Protein AF-A0AAE1MDN6-F1 (afdb_monomer_lite)

Organism: NCBI:txid499986

Secondary structure (DSSP, 8-state):
-HHHHHHHHHTTTSHHHHHHHHHTT--SSSS----SSS---HHHHHHHHHHHHHHHHEEE-TTS-EEETT-TTSS--PPPHHHHHTS--SSS--GGGGS-----TTS--SSSSSS-------

Radius of gyration: 22.17 Å; chains: 1; bounding box: 57×59×46 Å

pLDDT: mean 71.47, std 19.86, range [32.16, 91.81]

Sequence (122 aa):
MMKVGWNLVARRDELWAKVLRSKYSCGSDIIPTIDMTKPGSNLWRGVKRTWNNVQDGVEVMSNGTPRWKWSKSGNFTVRSAYEHSTQDETSVDPIWGKNMEIKDPRAVQILSLVGSTQSASY

Structure (mmCIF, N/CA/C/O backbone):
data_AF-A0AAE1MDN6-F1
#
_entry.id   AF-A0AAE1MDN6-F1
#
loop_
_atom_site.group_PDB
_atom_site.id
_atom_site.type_symbol
_atom_site.label_atom_id
_atom_site.label_alt_id
_atom_site.label_comp_id
_atom_site.label_asym_id
_atom_site.label_entity_id
_atom_site.label_seq_id
_atom_site.pdbx_PDB_ins_code
_atom_site.Cartn_x
_atom_site.Cartn_y
_atom_site.Cartn_z
_atom_site.occupancy
_atom_site.B_iso_or_equiv
_atom_site.auth_seq_id
_atom_site.auth_comp_id
_atom_site.auth_asym_id
_atom_site.auth_atom_id
_atom_site.pdbx_PDB_model_num
ATOM 1 N N . MET A 1 1 ? -2.373 11.468 -0.657 1.00 71.44 1 MET A N 1
ATOM 2 C CA . MET A 1 1 ? -2.056 10.488 0.412 1.00 71.44 1 MET A CA 1
ATOM 3 C C . MET A 1 1 ? -1.548 9.131 -0.105 1.00 71.44 1 MET A C 1
ATOM 5 O O . MET A 1 1 ? -1.310 8.246 0.710 1.00 71.44 1 MET A O 1
ATOM 9 N N . MET A 1 2 ? -1.263 8.972 -1.409 1.00 81.62 2 MET A N 1
ATOM 10 C CA . MET A 1 2 ? -0.780 7.697 -1.975 1.00 81.62 2 MET A CA 1
ATOM 11 C C . MET A 1 2 ? 0.536 7.201 -1.357 1.00 81.62 2 MET A C 1
ATOM 13 O O . MET A 1 2 ? 0.677 6.004 -1.154 1.00 81.62 2 MET A O 1
ATOM 17 N N . LYS A 1 3 ? 1.450 8.100 -0.952 1.00 85.69 3 LYS A N 1
ATOM 18 C CA . LYS A 1 3 ? 2.717 7.722 -0.291 1.00 85.69 3 LYS A CA 1
ATOM 19 C C . LYS A 1 3 ? 2.497 6.974 1.020 1.00 85.69 3 LYS A C 1
ATOM 21 O O . LYS A 1 3 ? 3.191 6.004 1.294 1.00 85.69 3 LYS A O 1
ATOM 26 N N . VAL A 1 4 ? 1.513 7.404 1.812 1.00 87.56 4 VAL A N 1
ATOM 27 C CA . VAL A 1 4 ? 1.158 6.739 3.073 1.00 87.56 4 VAL A CA 1
ATOM 28 C C . VAL A 1 4 ? 0.544 5.370 2.791 1.00 87.56 4 VAL A C 1
ATOM 30 O O . VAL A 1 4 ? 0.922 4.401 3.438 1.00 87.56 4 VAL A O 1
ATOM 33 N N . GLY A 1 5 ? -0.347 5.275 1.797 1.00 88.62 5 GLY A N 1
ATOM 34 C CA . GLY A 1 5 ? -0.926 3.997 1.374 1.00 88.62 5 GLY A CA 1
ATOM 35 C C . GLY A 1 5 ? 0.130 3.008 0.868 1.00 88.62 5 GLY A C 1
ATOM 36 O O . GLY A 1 5 ? 0.144 1.866 1.309 1.00 88.62 5 GLY A O 1
ATOM 37 N N . TRP A 1 6 ? 1.062 3.456 0.023 1.00 89.88 6 TRP A N 1
ATOM 38 C CA . TRP A 1 6 ? 2.192 2.645 -0.439 1.00 89.88 6 TRP A CA 1
ATOM 39 C C . TRP A 1 6 ? 3.092 2.198 0.715 1.00 89.88 6 TRP A C 1
ATOM 41 O O . TRP A 1 6 ? 3.401 1.017 0.838 1.00 89.88 6 TRP A O 1
ATOM 51 N N . ASN A 1 7 ? 3.479 3.119 1.601 1.00 89.38 7 ASN A N 1
ATOM 52 C CA . ASN A 1 7 ? 4.321 2.786 2.748 1.00 89.38 7 ASN A CA 1
ATOM 53 C C . ASN A 1 7 ? 3.635 1.798 3.698 1.00 89.38 7 ASN A C 1
ATOM 55 O O . ASN A 1 7 ? 4.320 1.001 4.328 1.00 89.38 7 ASN A O 1
ATOM 59 N N . LEU A 1 8 ? 2.299 1.794 3.768 1.00 88.62 8 LEU A N 1
ATOM 60 C CA . LEU A 1 8 ? 1.556 0.787 4.522 1.00 88.62 8 LEU A CA 1
ATOM 61 C C . LEU A 1 8 ? 1.820 -0.631 3.991 1.00 88.62 8 LEU A C 1
ATOM 63 O O . LEU A 1 8 ? 1.781 -1.571 4.777 1.00 88.62 8 LEU A O 1
ATOM 67 N N . VAL A 1 9 ? 2.079 -0.785 2.687 1.00 89.81 9 VAL A N 1
ATOM 68 C CA . VAL A 1 9 ? 2.420 -2.048 2.007 1.00 89.81 9 VAL A CA 1
ATOM 69 C C . VAL A 1 9 ? 3.922 -2.327 2.101 1.00 89.81 9 VAL A C 1
ATOM 71 O O . VAL A 1 9 ? 4.325 -3.371 2.603 1.00 89.81 9 VAL A O 1
ATOM 74 N N . ALA A 1 10 ? 4.749 -1.372 1.668 1.00 88.44 10 ALA A N 1
ATOM 75 C CA . ALA A 1 10 ? 6.197 -1.531 1.541 1.00 88.44 10 ALA A CA 1
ATOM 76 C C . ALA A 1 10 ? 6.936 -1.598 2.887 1.00 88.44 10 ALA A C 1
ATOM 78 O O . ALA A 1 10 ? 7.960 -2.264 2.997 1.00 88.44 10 ALA A O 1
ATOM 79 N N . ARG A 1 11 ? 6.425 -0.916 3.918 1.00 88.94 11 ARG A N 1
ATOM 80 C CA . ARG A 1 11 ? 7.035 -0.814 5.254 1.00 88.94 11 ARG A CA 1
ATOM 81 C C . ARG A 1 11 ? 6.133 -1.424 6.324 1.00 88.94 11 ARG A C 1
ATOM 83 O O . ARG A 1 11 ? 5.951 -0.852 7.395 1.00 88.94 11 ARG A O 1
ATOM 90 N N . ARG A 1 12 ? 5.551 -2.595 6.040 1.00 87.38 12 ARG A N 1
ATOM 91 C CA . ARG A 1 12 ? 4.616 -3.283 6.954 1.00 87.38 12 ARG A CA 1
ATOM 92 C C . ARG A 1 12 ? 5.192 -3.550 8.346 1.00 87.38 12 ARG A C 1
ATOM 94 O O . ARG A 1 12 ? 4.428 -3.664 9.299 1.00 87.38 12 ARG A O 1
ATOM 101 N N . ASP A 1 13 ? 6.515 -3.663 8.447 1.00 88.31 13 ASP A N 1
ATOM 102 C CA . ASP A 1 13 ? 7.208 -4.017 9.680 1.00 88.31 13 ASP A CA 1
ATOM 103 C C . ASP A 1 13 ? 7.525 -2.830 10.587 1.00 88.31 13 ASP A C 1
ATOM 105 O O . ASP A 1 13 ? 7.826 -3.038 11.766 1.00 88.31 13 ASP A O 1
ATOM 109 N N . GLU A 1 14 ? 7.395 -1.603 10.077 1.00 91.00 14 GLU A N 1
ATOM 110 C CA . GLU A 1 14 ? 7.568 -0.395 10.874 1.00 91.00 14 GLU A CA 1
ATOM 111 C C . GLU A 1 14 ? 6.432 -0.253 11.899 1.00 91.00 14 GLU A C 1
ATOM 113 O O . GLU A 1 14 ? 5.267 -0.562 11.630 1.00 91.00 14 GLU A O 1
ATOM 118 N N . LEU A 1 15 ? 6.768 0.241 13.095 1.00 91.81 15 LEU A N 1
ATOM 119 C CA . LEU A 1 15 ? 5.842 0.316 14.229 1.00 91.81 15 LEU A CA 1
ATOM 120 C C . LEU A 1 15 ? 4.548 1.061 13.877 1.00 91.81 15 LEU A C 1
ATOM 122 O O . LEU A 1 15 ? 3.456 0.579 14.165 1.00 91.81 15 LEU A O 1
ATOM 126 N N . TRP A 1 16 ? 4.649 2.212 13.212 1.00 90.31 16 TRP A N 1
ATOM 127 C CA . TRP A 1 16 ? 3.477 3.002 12.830 1.00 90.31 16 TRP A CA 1
ATOM 128 C C . TRP A 1 16 ? 2.571 2.254 11.836 1.00 90.31 16 TRP A C 1
ATOM 130 O O . TRP A 1 16 ? 1.347 2.380 11.915 1.00 90.31 16 TRP A O 1
ATOM 140 N N . ALA A 1 17 ? 3.144 1.447 10.936 1.00 89.56 17 ALA A N 1
ATOM 141 C CA . ALA A 1 17 ? 2.392 0.654 9.970 1.00 89.56 17 ALA A CA 1
ATOM 142 C C . ALA A 1 17 ? 1.679 -0.512 10.665 1.00 89.56 17 ALA A C 1
ATOM 144 O O . ALA A 1 17 ? 0.492 -0.727 10.420 1.00 89.56 17 ALA A O 1
ATOM 145 N N . LYS A 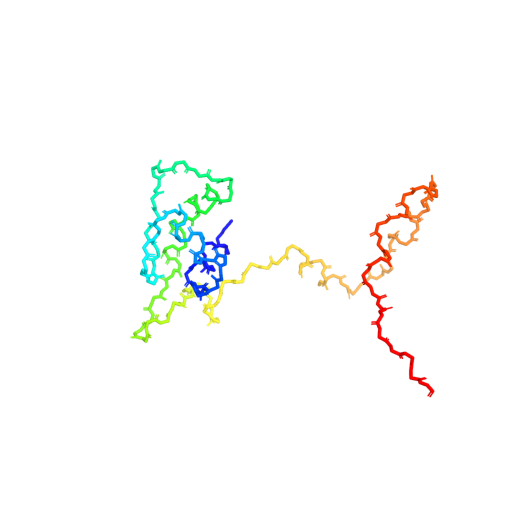1 18 ? 2.354 -1.199 11.597 1.00 90.88 18 LYS A N 1
ATOM 146 C CA . LYS A 1 18 ? 1.756 -2.233 12.464 1.00 90.88 18 LYS A CA 1
ATOM 147 C C . LYS A 1 18 ? 0.607 -1.678 13.303 1.00 90.88 18 LYS A C 1
ATOM 149 O O . LYS A 1 18 ? -0.474 -2.263 13.327 1.00 90.88 18 LYS A O 1
ATOM 154 N N . VAL A 1 19 ? 0.808 -0.519 13.932 1.00 91.00 19 VAL A N 1
ATOM 155 C CA . VAL A 1 19 ? -0.221 0.161 14.734 1.00 91.00 19 VAL A CA 1
ATOM 156 C C . VAL A 1 19 ? -1.420 0.549 13.871 1.00 91.00 19 VAL A C 1
ATOM 158 O O . VAL A 1 19 ? -2.555 0.288 14.262 1.00 91.00 19 VAL A O 1
ATOM 161 N N . LEU A 1 20 ? -1.203 1.122 12.683 1.00 89.12 20 LEU A N 1
ATOM 162 C CA . LEU A 1 20 ? -2.297 1.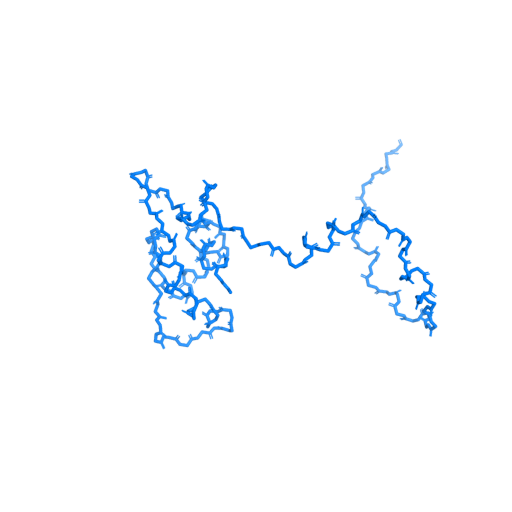460 11.766 1.00 89.12 20 LEU A CA 1
ATOM 163 C C . LEU A 1 20 ? -3.047 0.222 11.270 1.00 89.12 20 LEU A C 1
ATOM 165 O O . LEU A 1 20 ? -4.277 0.236 11.244 1.00 89.12 20 LEU A O 1
ATOM 169 N N . ARG A 1 21 ? -2.324 -0.841 10.902 1.00 88.75 21 ARG A N 1
ATOM 170 C CA . ARG A 1 21 ? -2.917 -2.105 10.451 1.00 88.75 21 ARG A CA 1
ATOM 171 C C . ARG A 1 21 ? -3.750 -2.759 11.552 1.00 88.75 21 ARG A C 1
ATOM 173 O O . ARG A 1 21 ? -4.852 -3.213 11.272 1.00 88.75 21 ARG A O 1
ATOM 180 N N . SER A 1 22 ? -3.270 -2.737 12.795 1.00 89.38 22 SER A N 1
ATOM 181 C CA . SER A 1 22 ? -4.016 -3.232 13.956 1.00 89.38 22 SER A CA 1
ATOM 182 C C . SER A 1 22 ? -5.262 -2.382 14.231 1.00 89.38 22 SER A C 1
ATOM 184 O O . SER A 1 22 ? -6.374 -2.903 14.296 1.00 89.38 22 SER A O 1
ATOM 186 N N . LYS A 1 23 ? -5.104 -1.052 14.279 1.00 89.31 23 LYS A N 1
ATOM 187 C CA . LYS A 1 23 ? -6.188 -0.105 14.580 1.00 89.31 23 LYS A CA 1
ATOM 188 C C . LYS A 1 23 ? -7.368 -0.202 13.612 1.00 89.31 23 LYS A C 1
ATOM 190 O O . LYS A 1 23 ? -8.509 -0.050 14.035 1.00 89.31 23 LYS A O 1
ATOM 195 N N . TYR A 1 24 ? -7.094 -0.391 12.325 1.00 88.25 24 TYR A N 1
ATOM 196 C CA . TYR A 1 24 ? -8.123 -0.444 11.284 1.00 88.25 24 TYR A CA 1
ATOM 197 C C . TYR A 1 24 ? -8.398 -1.864 10.772 1.00 88.25 24 TYR A C 1
ATOM 199 O O . TYR A 1 24 ? -9.112 -2.020 9.785 1.00 88.25 24 TYR A O 1
ATOM 207 N N . SER A 1 25 ? -7.872 -2.887 11.456 1.00 83.69 25 SER A N 1
ATOM 208 C CA . SER A 1 25 ? -8.080 -4.305 11.136 1.00 83.69 25 SER A CA 1
ATOM 209 C C . SER A 1 25 ? -7.724 -4.665 9.685 1.00 83.69 25 SER A C 1
ATOM 211 O O . SER A 1 25 ? -8.465 -5.364 9.005 1.00 83.69 25 SER A O 1
ATOM 213 N N . CYS A 1 26 ? -6.571 -4.194 9.212 1.00 81.19 26 CYS A N 1
ATOM 214 C CA . CYS A 1 26 ? -6.131 -4.299 7.817 1.00 81.19 26 CYS A CA 1
ATOM 215 C C . CYS A 1 26 ? -5.594 -5.682 7.391 1.00 81.19 26 CYS A C 1
ATOM 217 O O . CYS A 1 26 ? -5.057 -5.806 6.290 1.00 81.19 26 CYS A O 1
ATOM 219 N N . GLY A 1 27 ? -5.693 -6.699 8.250 1.00 82.00 27 GLY A N 1
ATOM 220 C CA . GLY A 1 27 ? -5.111 -8.025 8.021 1.00 82.00 27 GLY A CA 1
ATOM 221 C C . GLY A 1 27 ? -3.578 -8.068 8.120 1.00 82.00 27 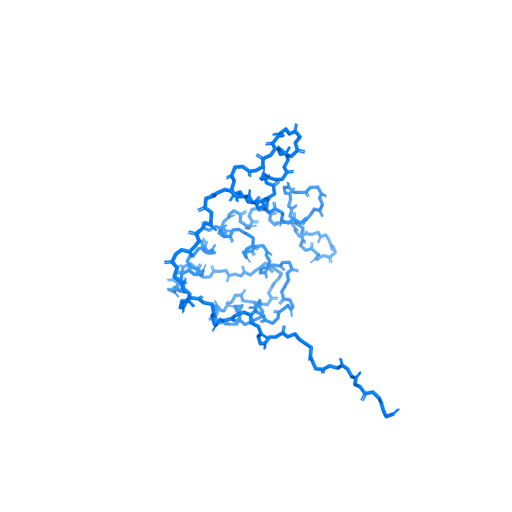GLY A C 1
ATOM 222 O O . GLY A 1 27 ? -2.899 -7.044 8.257 1.00 82.00 27 GLY A O 1
ATOM 223 N N . SER A 1 28 ? -3.029 -9.284 8.073 1.00 79.44 28 SER A N 1
ATOM 224 C CA . SER A 1 28 ? -1.581 -9.564 8.084 1.00 79.44 28 SER A CA 1
ATOM 225 C C . SER A 1 28 ? -0.980 -9.743 6.687 1.00 79.44 28 SER A C 1
ATOM 227 O O . SER A 1 28 ? 0.224 -9.970 6.557 1.00 79.44 28 SER A O 1
ATOM 229 N N . ASP A 1 29 ? -1.798 -9.621 5.646 1.00 84.44 29 ASP A N 1
ATOM 230 C CA . ASP A 1 29 ? -1.389 -9.853 4.267 1.00 84.44 29 ASP A CA 1
ATOM 231 C C . ASP A 1 29 ? -0.412 -8.780 3.753 1.00 84.44 29 ASP A C 1
ATOM 233 O O . ASP A 1 29 ? -0.241 -7.692 4.330 1.00 84.44 29 ASP A O 1
ATOM 237 N N . ILE A 1 30 ? 0.273 -9.103 2.649 1.00 82.31 30 ILE A N 1
ATOM 238 C CA . ILE A 1 30 ? 1.178 -8.169 1.960 1.00 82.31 30 ILE A CA 1
ATOM 239 C C . ILE A 1 30 ? 0.385 -6.928 1.538 1.00 82.31 30 ILE A C 1
ATOM 241 O O . ILE A 1 30 ? 0.755 -5.808 1.899 1.00 82.31 30 ILE A O 1
ATOM 245 N N . ILE A 1 31 ? -0.744 -7.144 0.857 1.00 85.25 31 ILE A N 1
ATOM 246 C CA . ILE A 1 31 ? -1.708 -6.104 0.499 1.00 85.25 31 ILE A CA 1
ATOM 247 C C . ILE A 1 31 ? -2.783 -6.054 1.596 1.00 85.25 31 ILE A C 1
ATOM 249 O O . ILE A 1 31 ? -3.529 -7.017 1.748 1.00 85.25 31 ILE A O 1
ATOM 253 N N . PRO A 1 32 ? -2.880 -4.959 2.367 1.00 84.38 32 PRO A N 1
ATOM 254 C CA . PRO A 1 32 ? -3.862 -4.850 3.431 1.00 84.38 32 PRO A CA 1
ATOM 255 C C . PRO A 1 32 ? -5.284 -4.732 2.878 1.00 84.38 32 PRO A C 1
ATOM 257 O O . PRO A 1 32 ? -5.534 -4.026 1.899 1.00 84.38 32 PRO A O 1
ATOM 260 N N . THR A 1 33 ? -6.236 -5.357 3.564 1.00 86.25 33 THR A N 1
ATOM 261 C CA . THR A 1 33 ? -7.659 -5.223 3.239 1.00 86.25 33 THR A CA 1
ATOM 262 C C . THR A 1 33 ? -8.213 -3.998 3.957 1.00 86.25 33 THR A C 1
ATOM 264 O O . THR A 1 33 ? -8.406 -4.011 5.171 1.00 86.25 33 THR A O 1
ATOM 267 N N . ILE A 1 34 ? -8.428 -2.903 3.224 1.00 86.12 34 ILE A N 1
ATOM 268 C CA . ILE A 1 34 ? -8.973 -1.669 3.798 1.00 86.12 34 ILE A CA 1
ATOM 269 C C . ILE A 1 34 ? -10.498 -1.723 3.808 1.00 86.12 34 ILE A C 1
ATOM 271 O O . ILE A 1 34 ? -11.145 -1.724 2.763 1.00 86.12 34 ILE A O 1
ATOM 275 N N . ASP A 1 35 ? -11.068 -1.680 5.010 1.00 85.62 35 ASP A N 1
ATOM 276 C CA . ASP A 1 35 ? -12.502 -1.514 5.201 1.00 85.62 35 ASP A CA 1
ATOM 277 C C . ASP A 1 35 ? -12.927 -0.074 4.868 1.00 85.62 35 ASP A C 1
ATOM 279 O O . ASP A 1 35 ? -12.594 0.894 5.565 1.00 85.62 35 ASP A O 1
ATOM 283 N N . MET A 1 36 ? -13.676 0.070 3.774 1.00 83.38 36 MET A N 1
ATOM 284 C CA . MET A 1 36 ? -14.171 1.364 3.315 1.00 83.38 36 MET A CA 1
ATOM 285 C C . MET A 1 36 ? -15.341 1.889 4.154 1.00 83.38 36 MET A C 1
ATOM 287 O O . MET A 1 36 ? -15.533 3.110 4.224 1.00 83.38 36 MET A O 1
ATOM 291 N N . THR A 1 37 ? -16.073 0.994 4.824 1.00 82.50 37 THR A N 1
ATOM 292 C CA . THR A 1 37 ? -17.311 1.295 5.554 1.00 82.50 37 THR A CA 1
ATOM 293 C C . THR A 1 37 ? -17.040 1.953 6.903 1.00 82.50 37 THR A C 1
ATOM 295 O O . THR A 1 37 ? -17.760 2.868 7.306 1.00 82.50 37 THR A O 1
ATOM 298 N N . LYS A 1 38 ? -15.950 1.568 7.579 1.00 82.88 38 LYS A N 1
ATOM 299 C CA . LYS A 1 38 ? -15.621 2.102 8.902 1.00 82.88 38 LYS A CA 1
ATOM 300 C C . LYS A 1 38 ? -15.218 3.581 8.847 1.00 82.88 38 LYS A C 1
ATOM 302 O O . LYS A 1 38 ? -14.391 3.976 8.006 1.00 82.88 38 LYS A O 1
ATOM 307 N N . PRO A 1 39 ? -15.747 4.426 9.751 1.00 81.44 39 PRO A N 1
ATOM 308 C CA . PRO A 1 39 ? -15.250 5.783 9.926 1.00 81.44 39 PRO A CA 1
ATOM 309 C C . PRO A 1 39 ? -13.798 5.747 10.424 1.00 81.44 39 PRO A C 1
ATOM 311 O O . PRO A 1 39 ? -13.350 4.787 11.045 1.00 81.44 39 PRO A O 1
ATOM 314 N N . GLY A 1 40 ? -13.030 6.792 10.129 1.00 86.31 40 GLY A N 1
ATOM 315 C CA . GLY A 1 40 ? -11.620 6.846 10.506 1.00 86.31 40 GLY A CA 1
ATOM 316 C C . GLY A 1 40 ? -11.094 8.267 10.586 1.00 86.31 40 GLY A C 1
ATOM 317 O O . GLY A 1 40 ? -11.786 9.222 10.232 1.00 86.31 40 GLY A O 1
ATOM 318 N N . SER A 1 41 ? -9.850 8.402 11.045 1.00 87.94 41 SER A N 1
ATOM 319 C CA . SER A 1 41 ? -9.188 9.703 11.159 1.00 87.94 41 SER A CA 1
ATOM 320 C C . SER A 1 41 ? -9.071 10.413 9.805 1.00 87.94 41 SER A C 1
ATOM 322 O O . SER A 1 41 ? -9.173 9.792 8.745 1.00 87.94 41 SER A O 1
ATOM 324 N N . ASN A 1 42 ? -8.786 11.719 9.816 1.00 88.88 42 ASN A N 1
ATOM 325 C CA . ASN A 1 42 ? -8.553 12.489 8.587 1.00 88.88 42 ASN A CA 1
ATOM 326 C C . ASN A 1 42 ? -7.475 11.859 7.691 1.00 88.88 42 ASN A C 1
ATOM 328 O O . ASN A 1 42 ? -7.650 11.789 6.474 1.00 88.88 42 ASN A O 1
ATOM 332 N N . LEU A 1 43 ? -6.415 11.321 8.304 1.00 87.44 43 LEU A N 1
ATOM 333 C CA . LEU A 1 43 ? -5.391 10.545 7.612 1.00 87.44 43 LEU A CA 1
ATOM 334 C C . LEU A 1 43 ? -5.987 9.304 6.935 1.00 87.44 43 LEU A C 1
ATOM 336 O O . LEU A 1 43 ? -5.791 9.117 5.737 1.00 87.44 43 LEU A O 1
ATOM 340 N N . TRP A 1 44 ? -6.747 8.489 7.676 1.00 89.12 44 TRP A N 1
ATOM 341 C CA . TRP A 1 44 ? -7.343 7.257 7.152 1.00 89.12 44 TRP A CA 1
ATOM 342 C C . TRP A 1 44 ? -8.339 7.535 6.029 1.00 89.12 44 TRP A C 1
ATOM 344 O O . TRP A 1 44 ? -8.306 6.882 4.994 1.00 89.12 44 TRP A O 1
ATOM 354 N N . ARG A 1 45 ? -9.165 8.575 6.170 1.00 89.75 45 ARG A N 1
ATOM 355 C CA . ARG A 1 45 ? -10.061 9.043 5.107 1.00 89.75 45 ARG A CA 1
ATOM 356 C C . ARG A 1 45 ? -9.287 9.440 3.848 1.00 89.75 45 ARG A C 1
ATOM 358 O O . ARG A 1 45 ? -9.727 9.131 2.744 1.00 89.75 45 ARG A O 1
ATOM 365 N N . GLY A 1 46 ? -8.130 10.082 4.007 1.00 89.94 46 GLY A N 1
ATOM 366 C CA . GLY A 1 46 ? -7.218 10.374 2.904 1.00 89.94 46 GLY A CA 1
ATOM 367 C C . GLY A 1 46 ? -6.649 9.112 2.250 1.00 89.94 46 GLY A C 1
ATOM 368 O O . GLY A 1 46 ? -6.626 9.033 1.025 1.00 89.94 46 GLY A O 1
ATOM 369 N N . VAL A 1 47 ? -6.241 8.119 3.048 1.00 89.56 47 VAL A N 1
ATOM 370 C CA . VAL A 1 47 ? -5.764 6.816 2.554 1.00 89.56 47 VAL A CA 1
ATOM 371 C C . VAL A 1 47 ? -6.865 6.103 1.770 1.00 89.56 47 VAL A C 1
ATOM 373 O O . VAL A 1 47 ? -6.623 5.768 0.614 1.00 89.56 47 VAL A O 1
ATOM 376 N N . LYS A 1 48 ? -8.079 5.978 2.331 1.00 90.56 48 LYS A N 1
ATOM 377 C CA . LYS A 1 48 ? -9.254 5.362 1.684 1.00 90.56 48 LYS A CA 1
ATOM 378 C C . LYS A 1 48 ? -9.530 5.950 0.301 1.00 90.56 48 LYS A C 1
ATOM 380 O O . LYS A 1 48 ? -9.634 5.214 -0.670 1.00 90.56 48 LYS A O 1
ATOM 385 N N . ARG A 1 49 ? -9.564 7.282 0.186 1.00 90.38 49 ARG A N 1
ATOM 386 C CA . ARG A 1 49 ? -9.797 7.974 -1.098 1.00 90.38 49 ARG A CA 1
ATOM 387 C C . ARG A 1 49 ? -8.772 7.620 -2.173 1.00 90.38 49 ARG A C 1
ATOM 389 O O . ARG A 1 49 ? -9.103 7.620 -3.349 1.00 90.38 49 ARG A O 1
ATOM 396 N N . THR A 1 50 ? -7.530 7.355 -1.777 1.00 90.12 50 THR A N 1
ATOM 397 C CA . THR A 1 50 ? -6.443 7.027 -2.708 1.00 90.12 50 THR A CA 1
ATOM 398 C C . THR A 1 50 ? -6.159 5.531 -2.815 1.00 90.12 50 THR A C 1
ATOM 400 O O . THR A 1 50 ? -5.258 5.154 -3.557 1.00 90.12 50 THR A O 1
ATOM 403 N N . TRP A 1 51 ? -6.883 4.684 -2.076 1.00 90.75 51 TRP A N 1
ATOM 404 C CA . TRP A 1 51 ? -6.542 3.271 -1.923 1.00 90.75 51 TRP A CA 1
AT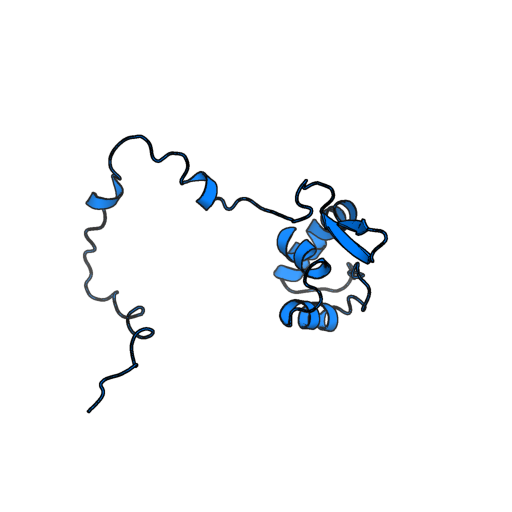OM 405 C C . TRP A 1 51 ? -6.668 2.492 -3.227 1.00 90.75 51 TRP A C 1
ATOM 407 O O . TRP A 1 51 ? -5.750 1.756 -3.562 1.00 90.75 51 TRP A O 1
ATOM 417 N N . ASN A 1 52 ? -7.717 2.746 -4.014 1.00 89.81 52 ASN A N 1
ATOM 418 C CA . ASN A 1 52 ? -7.899 2.117 -5.327 1.00 89.81 52 ASN A CA 1
ATOM 419 C C . ASN A 1 52 ? -6.682 2.355 -6.239 1.00 89.81 52 ASN A C 1
ATOM 421 O O . ASN A 1 52 ? -6.190 1.431 -6.876 1.00 89.81 52 ASN A O 1
ATOM 425 N N . ASN A 1 53 ? -6.128 3.573 -6.223 1.00 88.62 53 ASN A N 1
ATOM 426 C CA . ASN A 1 53 ? -4.931 3.908 -6.999 1.00 88.62 53 ASN A CA 1
ATOM 427 C C . ASN A 1 53 ? -3.667 3.241 -6.434 1.00 88.62 53 ASN A C 1
ATOM 429 O O . ASN A 1 53 ? -2.728 2.972 -7.174 1.00 88.62 53 ASN A O 1
ATOM 433 N N . VAL A 1 54 ? -3.612 3.012 -5.118 1.00 88.38 54 VAL A N 1
ATOM 434 C CA . VAL A 1 54 ? -2.503 2.287 -4.482 1.00 88.38 54 VAL A CA 1
ATOM 435 C C . VAL A 1 54 ? -2.566 0.807 -4.829 1.00 88.38 54 VAL A C 1
ATOM 437 O O . VAL A 1 54 ? -1.545 0.258 -5.215 1.00 88.38 54 VAL A O 1
ATOM 440 N N . GLN A 1 55 ? -3.737 0.176 -4.742 1.00 89.62 55 GLN A N 1
ATOM 441 C CA . GLN A 1 55 ? -3.913 -1.227 -5.115 1.00 89.62 55 GLN A CA 1
ATOM 442 C C . GLN A 1 55 ? -3.574 -1.463 -6.579 1.00 89.62 55 GLN A C 1
ATOM 444 O O . GLN A 1 55 ? -2.852 -2.406 -6.873 1.00 89.62 55 GLN A O 1
ATOM 449 N N . ASP A 1 56 ? -4.028 -0.580 -7.472 1.00 89.94 56 ASP A N 1
ATOM 450 C CA . ASP A 1 56 ? -3.676 -0.692 -8.882 1.00 89.94 56 ASP A CA 1
ATOM 451 C C . ASP A 1 56 ? -2.163 -0.534 -9.089 1.00 89.94 56 ASP A C 1
ATOM 453 O O . ASP A 1 56 ? -1.573 -1.268 -9.870 1.00 89.94 56 ASP A O 1
ATOM 457 N N . GLY A 1 57 ? -1.504 0.376 -8.366 1.00 87.94 57 GLY A N 1
ATOM 458 C CA . GLY A 1 57 ? -0.066 0.622 -8.492 1.00 87.94 57 GLY A CA 1
ATOM 459 C C . GLY A 1 57 ? 0.859 -0.414 -7.833 1.00 87.94 57 GLY A C 1
ATOM 460 O O . GLY A 1 57 ? 2.062 -0.400 -8.107 1.00 87.94 57 GLY A O 1
ATOM 461 N N . VAL A 1 58 ? 0.341 -1.288 -6.966 1.00 90.12 58 VAL A N 1
ATOM 462 C CA . VAL A 1 58 ? 1.125 -2.314 -6.261 1.00 90.12 58 VAL A CA 1
ATOM 463 C C . VAL A 1 58 ? 1.232 -3.568 -7.123 1.00 90.12 58 VAL A C 1
ATOM 465 O O . VAL A 1 58 ? 0.235 -4.178 -7.490 1.00 90.12 58 VAL A O 1
ATOM 468 N N . GLU A 1 59 ? 2.460 -4.000 -7.371 1.00 89.12 59 GLU A N 1
ATOM 469 C CA . GLU A 1 59 ? 2.783 -5.270 -8.009 1.00 89.12 59 GLU A CA 1
ATOM 470 C C . GLU A 1 59 ? 3.518 -6.154 -6.997 1.00 89.12 59 GLU A C 1
ATOM 472 O O . GLU A 1 59 ? 4.507 -5.733 -6.398 1.00 89.12 59 GLU A O 1
ATOM 477 N N . VAL A 1 60 ? 3.036 -7.375 -6.767 1.00 87.75 60 VAL A N 1
ATOM 478 C CA . VAL A 1 60 ? 3.724 -8.341 -5.899 1.00 87.75 60 VAL A CA 1
ATOM 479 C C . VAL A 1 60 ? 4.549 -9.256 -6.789 1.00 87.75 60 VAL A C 1
ATOM 481 O O . VAL A 1 60 ? 4.003 -9.997 -7.603 1.00 87.75 60 VAL A O 1
ATOM 484 N N . MET A 1 61 ? 5.871 -9.187 -6.651 1.00 86.12 61 MET A N 1
ATOM 485 C CA . MET A 1 61 ? 6.780 -10.050 -7.405 1.00 86.12 61 MET A CA 1
ATOM 486 C C . MET A 1 61 ? 6.700 -11.502 -6.907 1.00 86.12 61 MET A C 1
ATOM 488 O O . MET A 1 61 ? 6.236 -11.769 -5.799 1.00 86.12 61 MET A O 1
ATOM 492 N N . SER A 1 62 ? 7.220 -12.451 -7.690 1.00 85.12 62 SER A N 1
ATOM 493 C CA . SER A 1 62 ? 7.256 -13.882 -7.331 1.00 85.12 62 SER A CA 1
ATOM 494 C C . SER A 1 62 ? 7.970 -14.179 -6.004 1.00 85.12 62 SER A C 1
ATOM 496 O O . SER A 1 62 ? 7.672 -15.175 -5.354 1.00 85.12 62 SER A O 1
ATOM 498 N N . ASN A 1 63 ? 8.875 -13.299 -5.566 1.00 86.62 63 ASN A N 1
ATOM 499 C CA . ASN A 1 63 ? 9.566 -13.379 -4.277 1.00 86.62 63 ASN A CA 1
ATOM 500 C C . ASN A 1 63 ? 8.764 -12.788 -3.094 1.00 86.62 63 ASN A C 1
ATOM 502 O O . ASN A 1 63 ? 9.306 -12.650 -2.000 1.00 86.62 63 ASN A O 1
ATOM 506 N N . GLY A 1 64 ? 7.512 -12.371 -3.308 1.00 83.44 64 GLY A N 1
ATOM 507 C CA . GLY A 1 64 ? 6.655 -11.766 -2.286 1.00 83.44 64 GLY A CA 1
ATOM 508 C C . GLY A 1 64 ? 7.000 -10.315 -1.928 1.00 83.44 64 GLY A C 1
ATOM 509 O O . GLY A 1 64 ? 6.412 -9.759 -1.000 1.00 83.44 64 GLY A O 1
ATOM 510 N N . THR A 1 65 ? 7.932 -9.676 -2.640 1.00 86.50 65 THR A N 1
ATOM 511 C CA . THR A 1 65 ? 8.295 -8.274 -2.396 1.00 86.50 65 THR A CA 1
ATOM 512 C C . THR A 1 65 ? 7.333 -7.345 -3.142 1.00 86.50 65 THR A C 1
ATOM 514 O O . THR A 1 65 ? 7.189 -7.481 -4.362 1.00 86.50 65 THR A O 1
ATOM 517 N N . PRO A 1 66 ? 6.684 -6.385 -2.455 1.00 88.19 66 PRO A N 1
ATOM 518 C CA . PRO A 1 66 ? 5.852 -5.395 -3.121 1.00 88.19 66 PRO A CA 1
ATOM 519 C C . PRO A 1 66 ? 6.724 -4.392 -3.886 1.00 88.19 66 PRO A C 1
ATOM 521 O O . PRO A 1 66 ? 7.666 -3.817 -3.338 1.00 88.19 66 PRO A O 1
ATOM 524 N N . ARG A 1 67 ? 6.371 -4.137 -5.145 1.00 89.81 67 ARG A N 1
ATOM 525 C CA . ARG A 1 67 ? 6.991 -3.159 -6.040 1.00 89.81 67 ARG A CA 1
ATOM 526 C C . ARG A 1 67 ? 5.945 -2.162 -6.534 1.00 89.81 67 ARG A C 1
ATOM 528 O O . ARG A 1 67 ? 4.797 -2.517 -6.776 1.00 89.81 67 ARG A O 1
ATOM 535 N N . TRP A 1 68 ? 6.336 -0.902 -6.688 1.00 88.12 68 TRP A N 1
ATOM 536 C CA . TRP A 1 68 ? 5.486 0.098 -7.323 1.00 88.12 68 TRP A CA 1
ATOM 537 C C . TRP A 1 68 ? 5.607 0.026 -8.847 1.00 88.12 68 TRP A C 1
ATOM 539 O O . TRP A 1 68 ? 6.659 0.369 -9.394 1.00 88.12 68 TRP A O 1
ATOM 549 N N . LYS A 1 69 ? 4.531 -0.377 -9.533 1.00 86.56 69 LYS A N 1
ATOM 550 C CA . LYS A 1 69 ? 4.546 -0.692 -10.973 1.00 86.56 69 LYS A CA 1
ATOM 551 C C . LYS A 1 69 ? 4.880 0.508 -11.864 1.00 86.56 69 LYS A C 1
ATOM 553 O O . LYS A 1 69 ? 5.498 0.364 -12.911 1.00 86.56 69 LYS A O 1
ATOM 558 N N . TRP A 1 70 ? 4.507 1.719 -11.440 1.00 81.31 70 TRP A N 1
ATOM 559 C CA . TRP A 1 70 ? 4.727 2.946 -12.222 1.00 81.31 70 TRP A CA 1
ATOM 560 C C . TRP A 1 70 ? 6.104 3.580 -12.014 1.00 81.31 70 TRP A C 1
ATOM 562 O O . TRP A 1 70 ? 6.376 4.652 -12.551 1.00 81.31 70 TRP A O 1
ATOM 572 N N . SER A 1 71 ? 6.976 2.949 -11.225 1.00 82.44 71 SER A N 1
ATOM 573 C CA . SER A 1 71 ? 8.333 3.434 -10.994 1.00 82.44 71 SER A CA 1
ATOM 574 C C . SER A 1 71 ? 9.359 2.405 -11.438 1.00 82.44 71 SER A C 1
ATOM 576 O O . SER A 1 71 ? 9.334 1.252 -11.010 1.00 82.44 71 SER A O 1
ATOM 578 N N . LYS A 1 72 ? 10.342 2.845 -12.233 1.00 76.50 72 LYS A N 1
ATOM 579 C CA . LYS A 1 72 ? 11.468 1.995 -12.645 1.00 76.50 72 LYS A CA 1
ATOM 580 C C . LYS A 1 72 ? 12.253 1.475 -11.436 1.00 76.50 72 LYS A C 1
ATOM 582 O O . LYS A 1 72 ? 12.645 0.312 -11.429 1.00 76.50 72 LYS A O 1
ATOM 587 N N . SER A 1 73 ? 12.402 2.288 -10.385 1.00 76.25 73 SER A N 1
ATOM 588 C CA . SER A 1 73 ? 13.060 1.885 -9.132 1.00 76.25 73 SER A CA 1
ATOM 589 C C . SER A 1 73 ? 12.190 0.992 -8.247 1.00 76.25 73 SER A C 1
ATOM 591 O O . SER A 1 73 ? 12.677 0.450 -7.261 1.00 76.25 73 SER A O 1
ATOM 593 N N . GLY A 1 74 ? 10.901 0.843 -8.567 1.00 74.38 74 GLY A N 1
ATOM 594 C CA . GLY A 1 74 ? 9.961 0.086 -7.750 1.00 74.38 74 GLY A CA 1
ATOM 595 C C . GLY A 1 74 ? 9.540 0.778 -6.455 1.00 74.38 74 GLY A C 1
ATOM 596 O O . GLY A 1 74 ? 8.799 0.183 -5.677 1.00 74.38 74 GLY A O 1
ATOM 597 N N . ASN A 1 75 ? 9.972 2.021 -6.225 1.00 75.75 75 ASN A N 1
ATOM 598 C CA . ASN A 1 75 ? 9.596 2.805 -5.054 1.00 75.75 75 ASN A CA 1
ATOM 599 C C . ASN A 1 75 ? 8.642 3.952 -5.420 1.00 75.75 75 ASN A C 1
ATOM 601 O O . ASN A 1 75 ? 8.731 4.526 -6.509 1.00 75.75 75 ASN A O 1
ATOM 605 N N . PHE A 1 76 ? 7.762 4.322 -4.487 1.00 75.38 76 PHE A N 1
ATOM 606 C CA . PHE A 1 76 ? 6.865 5.465 -4.643 1.00 75.38 76 PHE A CA 1
ATOM 607 C C . PHE A 1 76 ? 7.568 6.771 -4.256 1.00 75.38 76 PHE A C 1
ATOM 609 O O . PHE A 1 76 ? 7.675 7.126 -3.078 1.00 75.38 76 PHE A O 1
ATOM 616 N N . THR A 1 77 ? 8.027 7.518 -5.254 1.00 68.00 77 THR A N 1
ATOM 617 C CA . THR A 1 77 ? 8.586 8.861 -5.072 1.00 68.00 77 THR A CA 1
ATOM 618 C C . THR A 1 77 ? 7.550 9.910 -5.457 1.00 68.00 77 THR A C 1
ATOM 620 O O . THR A 1 77 ? 7.211 10.055 -6.627 1.00 68.00 77 THR A O 1
ATOM 623 N N . VAL A 1 78 ? 7.058 10.662 -4.471 1.00 62.69 78 VAL A N 1
ATOM 624 C CA . VAL A 1 78 ? 6.424 11.964 -4.723 1.00 62.69 78 VAL A CA 1
ATOM 625 C C . VAL A 1 78 ? 7.545 12.974 -4.653 1.00 62.69 78 VAL A C 1
ATOM 627 O O . VAL A 1 78 ? 8.156 13.083 -3.586 1.00 62.69 78 VAL A O 1
ATOM 630 N N . ARG A 1 79 ? 7.815 13.667 -5.761 1.00 58.12 79 ARG A N 1
ATOM 631 C CA . ARG A 1 79 ? 8.720 14.808 -5.706 1.00 58.12 79 ARG A CA 1
ATOM 632 C C . ARG A 1 79 ? 8.109 15.856 -4.796 1.00 58.12 79 ARG A C 1
ATOM 634 O O . ARG A 1 79 ? 6.928 16.186 -4.926 1.00 58.12 79 ARG A O 1
ATOM 641 N N . SER A 1 80 ? 8.876 16.292 -3.812 1.00 52.97 80 SER A N 1
ATOM 642 C CA . SER A 1 80 ? 8.425 17.355 -2.924 1.00 52.97 80 SER A CA 1
ATOM 643 C C . SER A 1 80 ? 8.273 18.642 -3.735 1.00 52.97 80 SER A C 1
ATOM 645 O O . SER A 1 80 ? 9.073 18.889 -4.632 1.00 52.97 80 SER A O 1
ATOM 647 N N . ALA A 1 81 ? 7.303 19.500 -3.412 1.00 45.69 81 ALA A N 1
ATOM 648 C CA . ALA A 1 81 ? 7.239 20.832 -4.025 1.00 45.69 81 ALA A CA 1
ATOM 649 C C . ALA A 1 81 ? 8.550 21.618 -3.804 1.00 45.69 81 ALA A C 1
ATOM 651 O O . ALA A 1 81 ? 8.958 22.387 -4.666 1.00 45.69 81 ALA A O 1
ATOM 652 N N . TYR A 1 82 ? 9.251 21.335 -2.700 1.00 44.81 82 TYR A N 1
ATOM 653 C CA . TYR A 1 82 ? 10.568 21.891 -2.388 1.00 44.81 82 TYR A CA 1
ATOM 654 C C . TYR A 1 82 ? 11.695 21.390 -3.309 1.00 44.81 82 TYR A C 1
ATOM 656 O O . TYR A 1 82 ? 12.675 22.099 -3.491 1.00 44.81 82 TYR A O 1
ATOM 664 N N . GLU A 1 83 ? 11.570 20.210 -3.928 1.00 52.50 83 GLU A N 1
ATOM 665 C CA . GLU A 1 83 ? 12.565 19.713 -4.901 1.00 52.50 83 GLU A CA 1
ATOM 666 C C . GLU A 1 83 ? 12.464 20.438 -6.251 1.00 52.50 83 GLU A C 1
ATOM 668 O O . GLU A 1 83 ? 13.407 20.416 -7.036 1.00 52.50 83 GLU A O 1
ATOM 673 N N . HIS A 1 84 ? 11.334 21.096 -6.528 1.00 51.34 84 HIS A N 1
ATOM 674 C CA . HIS A 1 84 ? 11.176 21.949 -7.706 1.00 51.34 84 HIS A CA 1
ATOM 675 C C . HIS A 1 84 ? 11.738 23.359 -7.493 1.00 51.34 84 HIS A C 1
ATOM 677 O O . HIS A 1 84 ? 12.039 24.040 -8.466 1.00 51.34 84 HIS A O 1
ATOM 683 N N . SER A 1 85 ? 11.909 23.790 -6.241 1.00 47.41 85 SER A N 1
ATOM 684 C CA . SER A 1 85 ? 12.418 25.125 -5.907 1.00 47.41 85 SER A CA 1
ATOM 685 C C . SER A 1 85 ? 13.937 25.248 -6.047 1.00 47.41 85 SER A C 1
ATOM 687 O O . SER A 1 85 ? 14.441 26.357 -6.141 1.00 47.41 85 SER A O 1
ATOM 689 N N . THR A 1 86 ? 14.672 24.132 -6.069 1.00 51.16 86 THR A N 1
ATOM 690 C CA . THR A 1 86 ? 16.146 24.123 -6.090 1.00 51.16 86 THR A CA 1
ATOM 691 C C . THR A 1 86 ? 16.743 23.962 -7.490 1.00 51.16 86 THR A C 1
ATOM 693 O O . THR A 1 86 ? 17.959 23.935 -7.630 1.00 51.16 86 THR A O 1
ATOM 696 N N . GLN A 1 87 ? 15.922 23.803 -8.537 1.00 47.00 87 GLN A N 1
ATOM 697 C CA . GLN A 1 87 ? 16.414 23.684 -9.921 1.00 47.00 87 GLN A CA 1
ATOM 698 C C . GLN A 1 87 ? 16.516 25.030 -10.655 1.00 47.00 87 GLN A C 1
ATOM 700 O O . GLN A 1 87 ? 17.035 25.055 -11.765 1.00 47.00 87 GLN A O 1
ATOM 705 N N . ASP A 1 88 ? 16.079 26.127 -10.030 1.00 43.97 88 ASP A N 1
ATOM 706 C CA . ASP A 1 88 ? 16.161 27.489 -10.583 1.00 43.97 88 ASP A CA 1
ATOM 707 C C . ASP A 1 88 ? 17.342 28.298 -9.997 1.00 43.97 88 ASP A C 1
ATOM 709 O O . ASP A 1 88 ? 17.438 29.512 -10.150 1.00 43.97 88 ASP A O 1
ATOM 713 N N . GLU A 1 89 ? 18.286 27.633 -9.319 1.00 47.28 89 GLU A N 1
ATOM 714 C CA . GLU A 1 89 ? 19.510 28.262 -8.805 1.00 47.28 89 GLU A CA 1
ATOM 715 C C . GLU A 1 89 ? 20.591 28.358 -9.891 1.00 47.28 89 GLU A C 1
ATOM 717 O O . GLU A 1 89 ? 21.672 27.789 -9.781 1.00 47.28 89 GLU A O 1
ATOM 722 N N . THR A 1 90 ? 20.310 29.093 -10.968 1.00 51.59 90 THR A N 1
ATOM 723 C CA . THR A 1 90 ? 21.363 29.658 -11.833 1.00 51.59 90 THR A CA 1
ATOM 724 C C . THR A 1 90 ? 20.995 31.052 -12.334 1.00 51.59 90 THR A C 1
ATOM 726 O O . THR A 1 90 ? 21.168 31.340 -13.508 1.00 51.59 90 THR A O 1
ATOM 729 N N . SER A 1 91 ? 20.495 31.952 -11.481 1.00 48.44 91 SER A N 1
ATOM 730 C CA . SER A 1 91 ? 20.468 33.386 -11.818 1.00 48.44 91 SER A CA 1
ATOM 731 C C . SER A 1 91 ? 20.012 34.266 -10.646 1.00 48.44 91 SER A C 1
ATOM 733 O O . SER A 1 91 ? 18.819 34.422 -10.418 1.00 48.44 91 SER A O 1
ATOM 735 N N . VAL A 1 92 ? 20.990 34.937 -10.026 1.00 53.97 92 VAL A N 1
ATOM 736 C CA . VAL A 1 92 ? 20.898 36.260 -9.368 1.00 53.97 92 VAL A CA 1
ATOM 737 C C . VAL A 1 92 ? 20.123 36.347 -8.036 1.00 53.97 92 VAL A C 1
ATOM 739 O O . VAL A 1 92 ? 18.901 36.310 -7.991 1.00 53.97 92 VAL A O 1
ATOM 742 N N . ASP A 1 93 ? 20.905 36.538 -6.966 1.00 54.38 93 ASP A N 1
ATOM 743 C CA . ASP A 1 93 ? 20.626 37.118 -5.641 1.00 54.38 93 ASP A CA 1
ATOM 744 C C . ASP A 1 93 ? 19.205 36.998 -5.036 1.00 54.38 93 ASP A C 1
ATOM 746 O O . ASP A 1 93 ? 18.260 37.653 -5.489 1.00 54.38 93 ASP A O 1
ATOM 750 N N . PRO A 1 94 ? 19.034 36.291 -3.898 1.00 52.44 94 PRO A N 1
ATOM 751 C CA . PRO A 1 94 ? 17.741 36.209 -3.234 1.00 52.44 94 PRO A CA 1
ATOM 752 C C . PRO A 1 94 ? 17.330 37.555 -2.609 1.00 52.44 94 PRO A C 1
ATOM 754 O O . PRO A 1 94 ? 17.833 37.982 -1.567 1.00 52.44 94 PRO A O 1
ATOM 757 N N . ILE A 1 95 ? 16.302 38.169 -3.203 1.00 51.00 95 ILE A N 1
ATOM 758 C CA . ILE A 1 95 ? 15.543 39.336 -2.702 1.00 51.00 95 ILE A CA 1
ATOM 759 C C . ILE A 1 95 ? 15.058 39.144 -1.245 1.00 51.00 95 ILE A C 1
ATOM 761 O O . ILE A 1 95 ? 14.825 40.114 -0.521 1.00 51.00 95 ILE A O 1
ATOM 765 N N . TRP A 1 96 ? 14.968 37.901 -0.768 1.00 44.62 96 TRP A N 1
ATOM 766 C CA . TRP A 1 96 ? 14.569 37.551 0.597 1.00 44.62 96 TRP A CA 1
ATOM 767 C C . TRP A 1 96 ? 15.514 38.053 1.698 1.00 44.62 96 TRP A C 1
ATOM 769 O O . TRP A 1 96 ? 15.067 38.205 2.833 1.00 44.62 96 TRP A O 1
ATOM 779 N N . GLY A 1 97 ? 16.775 38.376 1.386 1.00 47.06 97 GLY A N 1
ATOM 780 C CA . GLY A 1 97 ? 17.731 38.906 2.368 1.00 47.06 97 GLY A CA 1
ATOM 781 C C . GLY A 1 97 ? 17.450 40.340 2.839 1.00 47.06 97 GLY A C 1
ATOM 782 O O . GLY A 1 97 ? 18.017 40.766 3.839 1.00 47.06 97 GLY A O 1
ATOM 783 N N . LYS A 1 98 ? 16.583 41.096 2.148 1.00 51.50 98 LYS A N 1
ATOM 784 C CA . LYS A 1 98 ? 16.335 42.523 2.445 1.00 51.50 98 LYS A CA 1
ATOM 785 C C . LYS A 1 98 ? 15.033 42.810 3.200 1.00 51.50 98 LYS A C 1
ATOM 787 O O . LYS A 1 98 ? 14.889 43.903 3.731 1.00 51.50 98 LYS A O 1
ATOM 792 N N . ASN A 1 99 ? 14.109 41.848 3.288 1.00 48.84 99 ASN A N 1
ATOM 793 C CA . ASN A 1 99 ? 12.766 42.075 3.847 1.00 48.84 99 ASN A CA 1
ATOM 794 C C . ASN A 1 99 ? 12.526 41.451 5.234 1.00 48.84 99 ASN A C 1
ATOM 796 O O . ASN A 1 99 ? 11.424 41.575 5.765 1.00 48.84 99 ASN A O 1
ATOM 800 N N . MET A 1 100 ? 13.524 40.803 5.846 1.00 42.81 100 MET A N 1
ATOM 801 C CA . MET A 1 100 ? 13.442 40.330 7.236 1.00 42.81 100 MET A CA 1
ATOM 802 C C . MET A 1 100 ? 14.193 41.259 8.197 1.00 42.81 100 MET A C 1
ATOM 804 O O . MET A 1 100 ? 15.074 40.835 8.937 1.00 42.81 100 MET A O 1
ATOM 808 N N . GLU A 1 101 ? 13.814 42.537 8.224 1.00 46.94 101 GLU A N 1
ATOM 809 C CA . GLU A 1 101 ? 14.052 43.375 9.402 1.00 46.94 101 GLU A CA 1
ATOM 810 C C . GLU A 1 101 ? 12.885 43.146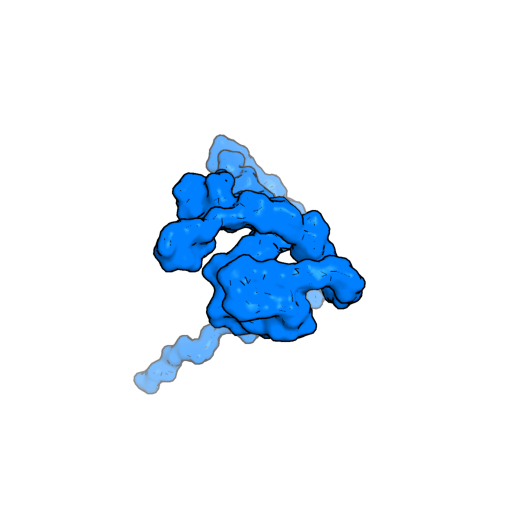 10.376 1.00 46.94 101 GLU A C 1
ATOM 812 O O . GLU A 1 101 ? 11.822 43.764 10.295 1.00 46.94 101 GLU A O 1
ATOM 817 N N . ILE A 1 102 ? 13.042 42.152 11.253 1.00 47.06 102 ILE A N 1
ATOM 818 C CA . ILE A 1 102 ? 12.036 41.772 12.250 1.00 47.06 102 ILE A CA 1
ATOM 819 C C . ILE A 1 102 ? 12.013 42.839 13.357 1.00 47.06 102 ILE A C 1
ATOM 821 O O . ILE A 1 102 ? 12.859 42.849 14.248 1.00 47.06 102 ILE A O 1
ATOM 825 N N . LYS A 1 103 ? 11.017 43.733 13.322 1.00 47.72 103 LYS A N 1
ATOM 826 C CA . LYS A 1 103 ? 10.698 44.692 14.396 1.00 47.72 103 LYS A CA 1
ATOM 827 C C . LYS A 1 103 ? 9.875 44.045 15.522 1.00 47.72 103 LYS A C 1
ATOM 829 O O . LYS A 1 103 ? 8.761 44.482 15.767 1.00 47.72 103 LYS A O 1
ATOM 834 N N . ASP A 1 104 ? 10.381 43.019 16.204 1.00 47.31 104 ASP A N 1
ATOM 835 C CA . ASP A 1 104 ? 9.920 42.704 17.572 1.00 47.31 104 ASP A CA 1
ATOM 836 C C . ASP A 1 104 ? 10.874 41.711 18.276 1.00 47.31 104 ASP A C 1
ATOM 838 O O . ASP A 1 104 ? 10.959 40.549 17.870 1.00 47.31 104 ASP A O 1
ATOM 842 N N . PRO A 1 105 ? 11.596 42.108 19.341 1.00 47.28 105 PRO A N 1
ATOM 843 C CA . PRO A 1 105 ? 12.536 41.228 20.037 1.00 47.28 105 PRO A CA 1
ATOM 844 C C . PRO A 1 105 ? 11.881 40.155 20.931 1.00 47.28 105 PRO A C 1
ATOM 846 O O . PRO A 1 105 ? 12.595 39.421 21.611 1.00 47.28 105 PRO A O 1
ATOM 849 N N . ARG A 1 106 ? 10.547 40.018 20.966 1.00 46.84 106 ARG A N 1
ATOM 850 C CA . ARG A 1 106 ? 9.865 39.063 21.868 1.00 46.84 106 ARG A CA 1
ATOM 851 C C . ARG A 1 106 ? 9.566 37.677 21.285 1.00 46.84 106 ARG A C 1
ATOM 853 O O . ARG A 1 106 ? 9.087 36.818 22.0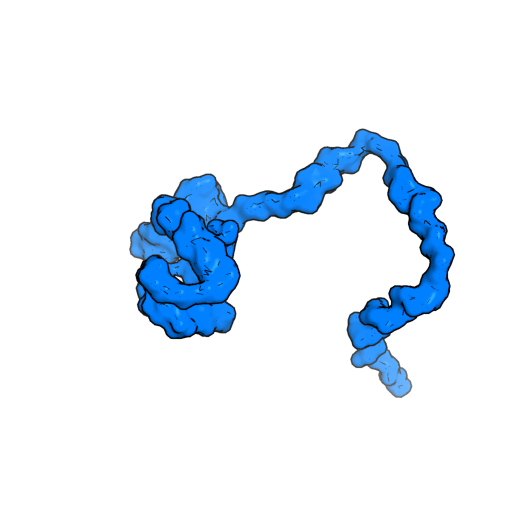19 1.00 46.84 106 ARG A O 1
ATOM 860 N N . ALA A 1 107 ? 9.859 37.421 20.008 1.00 48.50 107 ALA A N 1
ATOM 861 C CA . ALA A 1 107 ? 9.480 36.168 19.336 1.00 48.50 107 ALA A CA 1
ATOM 862 C C . ALA A 1 107 ? 10.601 35.113 19.203 1.00 48.50 107 ALA A C 1
ATOM 864 O O . ALA A 1 107 ? 10.416 34.115 18.508 1.00 48.50 107 ALA A O 1
ATOM 865 N N . VAL A 1 108 ? 11.753 35.281 19.863 1.00 48.44 108 VAL A N 1
ATOM 866 C CA . VAL A 1 108 ? 12.857 34.303 19.800 1.00 48.44 108 VAL A CA 1
ATOM 867 C C . VAL A 1 108 ? 13.030 33.614 21.148 1.00 48.44 108 VAL A C 1
ATOM 869 O O . VAL A 1 108 ? 13.893 33.969 21.944 1.00 48.44 108 VAL A O 1
ATOM 872 N N . GLN A 1 109 ? 12.194 32.611 21.422 1.00 49.00 109 GLN A N 1
ATOM 873 C CA . GLN A 1 109 ? 12.409 31.732 22.575 1.00 49.00 109 GLN A CA 1
ATOM 874 C C . GLN A 1 109 ? 11.850 30.316 22.367 1.00 49.00 109 GLN A C 1
ATOM 876 O O . GLN A 1 109 ? 11.165 29.802 23.238 1.00 49.00 109 GLN A O 1
ATOM 881 N N . ILE A 1 110 ? 12.102 29.665 21.218 1.00 46.19 110 ILE A N 1
ATOM 882 C CA . ILE A 1 110 ? 11.766 28.227 21.053 1.00 46.19 110 ILE A CA 1
ATOM 883 C C . ILE A 1 110 ? 12.887 27.372 20.411 1.00 46.19 110 ILE A C 1
ATOM 885 O O . ILE A 1 110 ? 12.818 26.150 20.464 1.00 46.19 110 ILE A O 1
ATOM 889 N N . LEU A 1 111 ? 13.984 27.930 19.885 1.00 39.09 111 LEU A N 1
ATOM 890 C CA . LEU A 1 111 ? 14.954 27.140 19.095 1.00 39.09 111 LEU A CA 1
ATOM 891 C C . LEU A 1 111 ? 16.420 27.230 19.558 1.00 39.09 111 LEU A C 1
ATOM 893 O O . LEU A 1 111 ? 17.320 27.369 18.739 1.00 39.09 111 LEU A O 1
ATOM 897 N N . SER A 1 112 ? 16.683 27.097 20.863 1.00 42.22 112 SER A N 1
ATOM 898 C CA . SER A 1 112 ? 18.060 26.905 21.369 1.00 42.22 112 SER A CA 1
ATOM 899 C C . SER A 1 112 ? 18.249 25.764 22.381 1.00 42.22 112 SER A C 1
ATOM 901 O O . SER A 1 112 ? 19.335 25.629 22.932 1.00 42.22 112 SER A O 1
ATOM 903 N N . LEU A 1 113 ? 17.251 24.899 22.614 1.00 40.16 113 LEU A N 1
ATOM 904 C CA . LEU A 1 113 ? 17.323 23.868 23.669 1.00 40.16 113 LEU A CA 1
ATOM 905 C C . LEU A 1 113 ? 17.390 22.410 23.187 1.00 40.16 113 LEU A C 1
ATOM 907 O O . LEU A 1 113 ? 17.015 21.505 23.926 1.00 40.16 113 LEU A O 1
ATOM 911 N N . VAL A 1 114 ? 17.915 22.142 21.988 1.00 46.38 114 VAL A N 1
ATOM 912 C CA . VAL A 1 114 ? 18.330 20.776 21.608 1.00 46.38 114 VAL A CA 1
ATOM 913 C C . VAL A 1 114 ? 19.628 20.843 20.809 1.00 46.38 114 VAL A C 1
ATOM 915 O O . VAL A 1 114 ? 19.632 20.780 19.584 1.00 46.38 114 VAL A O 1
ATOM 918 N N . GLY A 1 115 ? 20.748 21.004 21.506 1.00 40.66 115 GLY A N 1
ATOM 919 C CA . GLY A 1 115 ? 22.063 20.903 20.886 1.00 40.66 115 GLY A CA 1
ATOM 920 C C . GLY A 1 115 ? 23.186 21.271 21.843 1.00 40.66 115 GLY A C 1
ATOM 921 O O . GLY A 1 115 ? 23.415 22.450 22.076 1.00 40.66 115 GLY A O 1
ATOM 922 N N . SER A 1 116 ? 23.921 20.251 22.296 1.00 39.25 116 SER A N 1
ATOM 923 C CA . SER A 1 116 ? 25.247 20.317 22.944 1.00 39.25 116 SER A CA 1
ATOM 924 C C . SER A 1 116 ? 25.283 20.174 24.471 1.00 39.25 116 SER A C 1
ATOM 926 O O . SER A 1 116 ? 25.560 21.119 25.198 1.00 39.25 116 SER A O 1
ATOM 928 N N . THR A 1 117 ? 25.136 18.937 24.955 1.00 41.25 117 THR A N 1
ATOM 929 C CA . THR A 1 117 ? 25.808 18.477 26.185 1.00 41.25 117 THR A CA 1
ATOM 930 C C . THR A 1 117 ? 26.537 17.152 25.934 1.00 41.25 117 THR A C 1
ATOM 932 O O . THR A 1 117 ? 26.087 16.081 26.314 1.00 41.25 117 THR A O 1
ATOM 935 N N . GLN A 1 118 ? 27.686 17.244 25.264 1.00 35.12 118 GLN A N 1
ATOM 936 C CA . GLN A 1 118 ? 28.862 16.361 25.365 1.00 35.12 118 GLN A CA 1
ATOM 937 C C . GLN A 1 118 ? 30.051 17.266 24.995 1.00 35.12 118 GLN A C 1
ATOM 939 O O . GLN A 1 118 ? 29.924 18.036 24.052 1.00 35.12 118 GLN A O 1
ATOM 944 N N . SER A 1 119 ? 31.221 17.305 25.618 1.00 34.75 119 SER A N 1
ATOM 945 C CA . SER A 1 119 ? 31.856 16.609 26.732 1.00 34.75 119 SER A CA 1
ATOM 946 C C . SER A 1 119 ? 33.090 17.475 27.036 1.00 34.75 119 SER A C 1
ATOM 948 O O . SER A 1 119 ? 33.860 17.736 26.115 1.00 34.75 119 SER A O 1
ATOM 950 N N . ALA A 1 120 ? 33.284 17.946 28.269 1.00 32.16 120 ALA A N 1
ATOM 951 C CA . ALA A 1 120 ? 34.552 18.540 28.696 1.00 32.16 120 ALA A CA 1
ATOM 952 C C . ALA A 1 120 ? 35.234 17.532 29.624 1.00 32.16 120 ALA A C 1
ATOM 954 O O . ALA A 1 120 ? 34.732 17.242 30.709 1.00 32.16 120 ALA A O 1
ATOM 955 N N . SER A 1 121 ? 36.317 16.933 29.133 1.00 36.81 121 SER A N 1
ATOM 956 C CA . SER A 1 121 ? 37.206 16.074 29.909 1.00 36.81 121 SER A CA 1
ATOM 957 C C . SER A 1 121 ? 38.097 16.922 30.821 1.00 36.81 121 SER A C 1
ATOM 959 O O . SER A 1 121 ? 38.411 18.065 30.489 1.00 36.81 121 SER A O 1
ATOM 961 N N . TYR A 1 122 ? 38.423 16.321 31.966 1.00 36.09 122 TYR A N 1
ATOM 962 C CA . TYR A 1 122 ? 39.295 16.785 33.046 1.00 36.09 122 TYR A CA 1
ATOM 963 C C . TYR A 1 122 ? 40.684 17.244 32.596 1.00 36.09 122 TYR A C 1
ATOM 965 O O . TYR A 1 122 ? 41.209 16.650 31.627 1.00 36.09 122 TYR A O 1
#

Foldseek 3Di:
DLQVQLCLLQVVVDPVSVVVCVVQVQDPASRTDGDLPDDDDPVSVVCSVCVVVNVVQWDQDPVRHTFGNPDPVRHDDDDDPVNVVPVPPPDDDDPVVPPPPDPDPPPPDDPDPPDDDDDDDD